Protein AF-A0A1Z1WSS1-F1 (afdb_monomer_lite)

InterPro domains:
  IPR001242 Condensation domain [PF00668] (2-83)

Sequence (97 aa):
MTAGRERRELDDLVGMFVNTLVLRGRIRPDASFRELLTEARTTVLAAFAHQEVPFERLVDALEPERDTSRTPLFQVMVALHNLGGEAPRLPASTSRP

Foldseek 3Di:
DDQQPPDPVCPPDDDRNDADQQFDADDDPPDDPVVSVVVSVVRVVVSVVVRNDHPVNVCVVVVDDDDPVADPRDHDDDDDDPPVDPDPPDDDPPPDD

Secondary structure (DSSP, 8-state):
-B----SGGGTT--S---B---------TTS-HHHHHHHHHHHHHHHHTTTTS-HHHHHHHH-----TTS-SS-S----------------------

Organism: NCBI:txid67267

Radius of gyration: 20.06 Å; chains: 1; bounding box: 58×31×52 Å

Structure (mmCIF, N/CA/C/O backbone):
data_AF-A0A1Z1WSS1-F1
#
_entry.id   AF-A0A1Z1WSS1-F1
#
loop_
_atom_site.group_PDB
_atom_site.id
_atom_site.type_symbol
_atom_site.label_atom_id
_atom_site.label_alt_id
_atom_site.label_comp_id
_atom_site.label_asym_id
_atom_site.label_entity_id
_atom_site.label_seq_id
_atom_site.pdbx_PDB_ins_code
_atom_site.Cartn_x
_atom_site.Cartn_y
_atom_site.Cartn_z
_atom_site.occupancy
_atom_site.B_iso_or_equiv
_atom_site.auth_seq_id
_atom_site.auth_comp_id
_atom_site.auth_asym_id
_atom_site.auth_atom_id
_atom_site.pdbx_PDB_model_num
ATOM 1 N N . MET A 1 1 ? 8.332 -0.439 -0.432 1.00 53.28 1 MET A N 1
ATOM 2 C CA . MET A 1 1 ? 9.262 -0.147 -1.544 1.00 53.28 1 MET A CA 1
ATOM 3 C C . MET A 1 1 ? 9.951 -1.448 -1.918 1.00 53.28 1 MET A C 1
ATOM 5 O O . MET A 1 1 ? 10.330 -2.172 -1.002 1.00 53.28 1 MET A O 1
ATOM 9 N N . THR A 1 2 ? 10.053 -1.776 -3.205 1.00 59.44 2 THR A N 1
ATOM 10 C CA . THR A 1 2 ? 10.799 -2.954 -3.695 1.00 59.44 2 THR A CA 1
ATOM 11 C C . THR A 1 2 ? 12.007 -2.494 -4.503 1.00 59.44 2 THR A C 1
ATOM 13 O O . THR A 1 2 ? 12.002 -1.390 -5.037 1.00 59.44 2 THR A O 1
ATOM 16 N N . ALA A 1 3 ? 13.067 -3.302 -4.560 1.00 61.00 3 ALA A N 1
ATOM 17 C CA . ALA A 1 3 ? 14.317 -2.905 -5.212 1.00 61.00 3 ALA A CA 1
ATOM 18 C C . ALA A 1 3 ? 14.237 -2.868 -6.754 1.00 61.00 3 ALA A C 1
ATOM 20 O O . ALA A 1 3 ? 15.154 -2.338 -7.371 1.00 61.00 3 ALA A O 1
ATOM 21 N N . GLY A 1 4 ? 13.197 -3.462 -7.362 1.00 54.06 4 GLY A N 1
ATOM 22 C CA . GLY A 1 4 ? 13.011 -3.542 -8.821 1.00 54.06 4 GLY A CA 1
ATOM 23 C C . GLY A 1 4 ? 14.103 -4.304 -9.582 1.00 54.06 4 GLY A C 1
ATOM 24 O O . GLY A 1 4 ? 14.192 -4.194 -10.800 1.00 54.06 4 GLY A O 1
ATOM 25 N N . ARG A 1 5 ? 14.946 -5.076 -8.881 1.00 54.41 5 ARG A N 1
ATOM 26 C CA . ARG A 1 5 ? 16.049 -5.875 -9.446 1.00 54.41 5 ARG A CA 1
ATOM 27 C C . ARG A 1 5 ? 15.712 -7.369 -9.480 1.00 54.41 5 ARG A C 1
ATOM 29 O O . ARG A 1 5 ? 16.416 -8.177 -8.888 1.00 54.41 5 ARG A O 1
ATOM 36 N N . GLU A 1 6 ? 14.621 -7.758 -10.138 1.00 56.50 6 GLU A N 1
ATOM 37 C CA . GLU A 1 6 ? 14.318 -9.191 -10.342 1.00 56.50 6 GLU A CA 1
ATOM 38 C C . GLU A 1 6 ? 15.005 -9.777 -11.593 1.00 56.50 6 GLU A C 1
ATOM 40 O O . GLU A 1 6 ? 14.976 -10.987 -11.820 1.00 56.50 6 GLU A O 1
ATOM 45 N N . ARG A 1 7 ? 15.700 -8.945 -12.386 1.00 51.31 7 ARG A N 1
ATOM 46 C CA . ARG A 1 7 ? 16.506 -9.369 -13.542 1.00 51.31 7 ARG A CA 1
ATOM 47 C C . ARG A 1 7 ? 17.984 -9.039 -13.323 1.00 51.31 7 ARG A C 1
ATOM 49 O O . ARG A 1 7 ? 18.329 -7.871 -13.171 1.00 51.31 7 ARG A O 1
ATOM 56 N N . ARG A 1 8 ? 18.853 -10.059 -13.399 1.00 51.69 8 ARG A N 1
ATOM 57 C CA . ARG A 1 8 ? 20.331 -9.951 -13.291 1.00 51.69 8 ARG A CA 1
ATOM 58 C C . ARG A 1 8 ? 20.966 -8.954 -14.272 1.00 51.69 8 ARG A C 1
ATOM 60 O O . ARG A 1 8 ? 22.070 -8.484 -14.050 1.00 51.69 8 ARG A O 1
ATOM 67 N N . GLU A 1 9 ? 20.275 -8.627 -15.360 1.00 54.00 9 GLU A N 1
ATOM 68 C CA . GLU A 1 9 ? 20.731 -7.681 -16.389 1.00 54.00 9 GLU A CA 1
ATOM 69 C C . GLU A 1 9 ? 20.721 -6.212 -15.917 1.00 54.00 9 GLU A C 1
ATOM 71 O O . GLU A 1 9 ? 21.287 -5.352 -16.584 1.00 54.00 9 GLU A O 1
ATOM 76 N N . LEU A 1 10 ? 20.082 -5.915 -14.778 1.00 51.34 10 LEU A N 1
ATOM 77 C CA . LEU A 1 10 ? 19.922 -4.561 -14.229 1.00 51.34 10 LEU A CA 1
ATOM 78 C C . LEU A 1 10 ? 20.811 -4.292 -13.003 1.00 51.34 10 LEU A C 1
ATOM 80 O O . LEU A 1 10 ? 20.683 -3.244 -12.366 1.00 51.34 10 LEU A O 1
ATOM 84 N N . ASP A 1 11 ? 21.705 -5.218 -12.651 1.00 51.66 11 ASP A N 1
ATOM 85 C CA . ASP A 1 11 ? 22.572 -5.072 -11.477 1.00 51.66 11 ASP A CA 1
ATOM 86 C C . ASP A 1 11 ? 23.593 -3.929 -11.652 1.00 51.66 11 ASP A C 1
ATOM 88 O O . ASP A 1 11 ? 23.812 -3.167 -10.708 1.00 51.66 11 ASP A O 1
ATOM 92 N N . ASP A 1 12 ? 24.093 -3.711 -12.876 1.00 51.19 12 ASP A N 1
ATOM 93 C CA . ASP A 1 12 ? 25.137 -2.717 -13.189 1.00 51.19 12 ASP A CA 1
ATOM 94 C C . ASP A 1 12 ? 24.610 -1.373 -13.741 1.00 51.19 12 ASP A C 1
ATOM 96 O O . ASP A 1 12 ? 25.396 -0.505 -14.131 1.00 51.19 12 ASP A O 1
ATOM 100 N N . LEU A 1 13 ? 23.285 -1.156 -13.773 1.00 47.50 13 LEU A N 1
ATOM 101 C CA . LEU A 1 13 ? 22.701 0.099 -14.265 1.00 47.50 13 LEU A CA 1
ATOM 102 C C . LEU A 1 13 ? 22.443 1.093 -13.121 1.00 47.50 13 LEU A C 1
ATOM 104 O O . LEU A 1 13 ? 21.798 0.777 -12.119 1.00 47.50 13 LEU A O 1
ATOM 108 N N . VAL A 1 14 ? 22.914 2.332 -13.287 1.00 47.50 14 VAL A N 1
ATOM 109 C CA . VAL A 1 14 ? 22.612 3.448 -12.377 1.00 47.50 14 VAL A CA 1
ATOM 110 C C . VAL A 1 14 ? 21.276 4.080 -12.791 1.00 47.50 14 VAL A C 1
ATOM 112 O O . VAL A 1 14 ? 21.185 4.710 -13.841 1.00 47.50 14 VAL A O 1
ATOM 115 N N . GLY A 1 15 ? 20.236 3.910 -11.966 1.00 48.00 15 GLY A N 1
ATOM 116 C CA . GLY A 1 15 ? 18.878 4.430 -12.183 1.00 48.00 15 GLY A CA 1
ATOM 117 C C . GLY A 1 15 ? 17.972 4.248 -10.952 1.00 48.00 15 GLY A C 1
ATOM 118 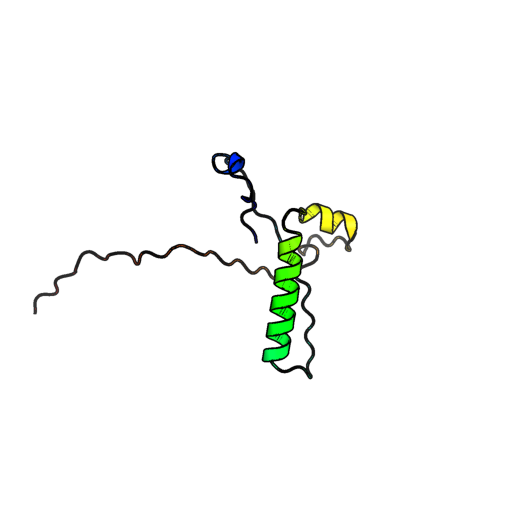O O . GLY A 1 15 ? 18.327 3.530 -10.017 1.00 48.00 15 GLY A O 1
ATOM 119 N N . MET A 1 16 ? 16.810 4.913 -10.918 1.00 50.22 16 MET A N 1
ATOM 120 C CA . MET A 1 16 ? 15.816 4.762 -9.841 1.00 50.22 16 MET A CA 1
ATOM 121 C C . MET A 1 16 ? 14.919 3.549 -10.130 1.00 50.22 16 MET A C 1
ATOM 123 O O . MET A 1 16 ? 13.904 3.671 -10.803 1.00 50.22 16 MET A O 1
ATOM 127 N N . PHE A 1 17 ? 15.306 2.374 -9.629 1.00 57.25 17 PHE A N 1
ATOM 128 C CA . PHE A 1 17 ? 14.570 1.108 -9.816 1.00 57.25 17 PHE A CA 1
ATOM 129 C C . PHE A 1 17 ? 13.572 0.807 -8.697 1.00 57.25 17 PHE A C 1
ATOM 131 O O . PHE A 1 17 ? 13.007 -0.280 -8.625 1.00 57.25 17 PHE A O 1
ATOM 138 N N . VAL A 1 18 ? 13.366 1.750 -7.780 1.00 63.34 18 VAL A N 1
ATOM 139 C CA . VAL A 1 18 ? 12.481 1.512 -6.648 1.00 63.34 18 VAL A CA 1
ATOM 140 C C . VAL A 1 18 ? 11.033 1.650 -7.091 1.00 63.34 18 VAL A C 1
ATOM 142 O O . VAL A 1 18 ? 10.612 2.739 -7.471 1.00 63.34 18 VAL A O 1
ATOM 145 N N . ASN A 1 19 ? 10.257 0.572 -6.974 1.00 75.81 19 ASN A N 1
ATOM 146 C CA . ASN A 1 19 ? 8.812 0.648 -7.154 1.00 75.81 19 ASN A CA 1
ATOM 147 C C . ASN A 1 19 ? 8.092 0.885 -5.815 1.00 75.81 19 ASN A C 1
ATOM 149 O O . ASN A 1 19 ? 8.471 0.362 -4.752 1.00 75.81 19 ASN A O 1
ATOM 153 N N . THR A 1 20 ? 7.013 1.665 -5.871 1.00 83.06 20 THR A N 1
ATOM 154 C CA . THR A 1 20 ? 6.128 1.926 -4.735 1.00 83.06 20 THR A CA 1
ATOM 155 C C . THR A 1 20 ? 4.924 0.993 -4.795 1.00 83.06 20 THR A C 1
ATOM 157 O O . THR A 1 20 ? 4.044 1.141 -5.634 1.00 83.06 20 THR A O 1
ATOM 160 N N . LEU A 1 21 ? 4.862 0.048 -3.855 1.00 87.56 21 LEU A N 1
ATOM 161 C CA . LEU A 1 21 ? 3.695 -0.809 -3.655 1.00 87.56 21 LEU A CA 1
ATOM 162 C C . LEU A 1 21 ? 2.683 -0.130 -2.729 1.00 87.56 21 LEU A C 1
ATOM 164 O O . LEU A 1 21 ? 2.993 0.141 -1.566 1.00 87.56 21 LEU A O 1
ATOM 168 N N . VAL A 1 22 ? 1.467 0.095 -3.225 1.00 89.69 22 VAL A N 1
ATOM 169 C CA . VAL A 1 22 ? 0.350 0.612 -2.423 1.00 89.69 22 VAL A CA 1
ATOM 170 C C . VAL A 1 22 ? -0.338 -0.544 -1.702 1.00 89.69 22 VAL A C 1
ATOM 172 O O . VAL A 1 22 ? -0.811 -1.489 -2.329 1.00 89.69 22 VAL A O 1
ATOM 175 N N . LEU A 1 23 ? -0.419 -0.464 -0.373 1.00 90.69 23 LEU A N 1
ATOM 176 C CA . LEU A 1 23 ? -1.054 -1.479 0.468 1.00 90.69 23 LEU A CA 1
ATOM 177 C C . LEU A 1 23 ? -2.373 -0.950 1.030 1.00 90.69 23 LEU A C 1
ATOM 179 O O . LEU A 1 23 ? -2.388 -0.024 1.840 1.00 90.69 23 LEU A O 1
ATOM 183 N N . ARG A 1 24 ? -3.491 -1.567 0.641 1.00 91.06 24 ARG A N 1
ATOM 184 C CA . ARG A 1 24 ? -4.816 -1.222 1.170 1.00 91.06 24 ARG A CA 1
ATOM 185 C C . ARG A 1 24 ? -5.151 -2.083 2.386 1.00 91.06 24 ARG A C 1
ATOM 187 O O . ARG A 1 24 ? -5.652 -3.196 2.250 1.00 91.06 24 ARG A O 1
ATOM 194 N N . GLY A 1 25 ? -4.882 -1.558 3.579 1.00 89.00 25 GLY A N 1
ATOM 195 C CA . GLY A 1 25 ? -5.299 -2.173 4.841 1.00 89.00 25 GLY A CA 1
ATOM 196 C C . GLY A 1 25 ? -6.739 -1.811 5.210 1.00 89.00 25 GLY A C 1
ATOM 197 O O . GLY A 1 25 ? -7.169 -0.676 5.004 1.00 89.00 25 GLY A O 1
ATOM 198 N N . ARG A 1 26 ? -7.486 -2.756 5.787 1.00 89.31 26 ARG A N 1
ATOM 199 C CA . ARG A 1 26 ? -8.785 -2.493 6.418 1.00 89.31 26 ARG A CA 1
ATOM 200 C C . ARG A 1 26 ? -8.656 -2.756 7.911 1.00 89.31 26 ARG A C 1
ATOM 202 O O . ARG A 1 26 ? -8.320 -3.862 8.307 1.00 89.31 26 ARG A O 1
ATOM 209 N N . ILE A 1 27 ? -8.925 -1.746 8.733 1.00 90.88 27 ILE A N 1
ATOM 210 C CA . ILE A 1 27 ? -8.930 -1.902 10.190 1.00 90.88 27 ILE A CA 1
ATOM 211 C C . ILE A 1 27 ? -10.363 -2.181 10.632 1.00 90.88 27 ILE A C 1
ATOM 213 O O . ILE A 1 27 ? -11.266 -1.389 10.360 1.00 90.88 27 ILE A O 1
ATOM 217 N N . ARG A 1 28 ? -10.569 -3.327 11.281 1.00 93.56 28 ARG A N 1
ATOM 218 C CA . ARG A 1 28 ? -11.851 -3.736 11.859 1.00 93.56 28 ARG A CA 1
ATOM 219 C C . ARG A 1 28 ? -11.740 -3.647 13.385 1.00 93.5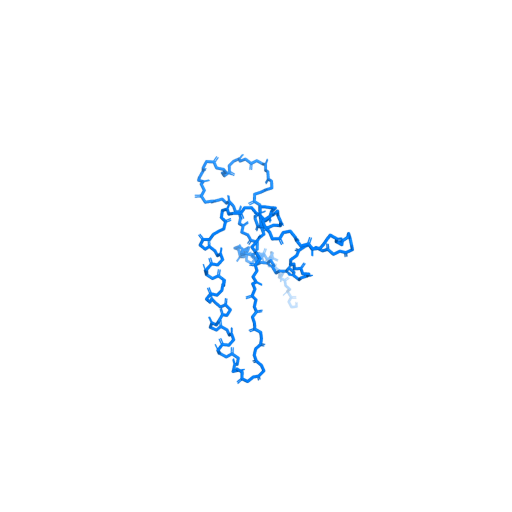6 28 ARG A C 1
ATOM 221 O O . ARG A 1 28 ? -10.893 -4.348 13.934 1.00 93.56 28 ARG A O 1
ATOM 228 N N . PRO A 1 29 ? -12.514 -2.782 14.068 1.00 92.75 29 PRO A N 1
ATOM 229 C CA . PRO A 1 29 ? -12.399 -2.596 15.521 1.00 92.75 29 PRO A CA 1
ATOM 230 C C . PRO A 1 29 ? -12.684 -3.859 16.345 1.00 92.75 29 PRO A C 1
ATOM 232 O O . PRO A 1 29 ? -12.208 -3.982 17.466 1.00 92.75 29 PRO A O 1
ATOM 235 N N . ASP A 1 30 ? -13.468 -4.779 15.788 1.00 96.19 30 ASP A N 1
ATOM 236 C CA . ASP A 1 30 ? -13.851 -6.068 16.362 1.00 96.19 30 ASP A CA 1
ATOM 237 C C . ASP A 1 30 ? -12.809 -7.178 16.145 1.00 96.19 30 ASP A C 1
ATOM 239 O O . ASP A 1 30 ? -12.883 -8.219 16.795 1.00 96.19 30 ASP A O 1
ATOM 243 N N . ALA A 1 31 ? -11.835 -6.971 15.254 1.00 95.12 31 ALA A N 1
ATOM 244 C CA . ALA A 1 31 ? -10.807 -7.962 14.971 1.00 95.12 31 ALA A CA 1
ATOM 245 C C . ALA A 1 31 ? -9.700 -7.941 16.031 1.00 95.12 31 ALA A C 1
ATOM 247 O O . ALA A 1 31 ? -9.217 -6.892 16.465 1.00 95.12 31 ALA A O 1
ATOM 248 N N . SER A 1 32 ? -9.228 -9.126 16.399 1.00 96.81 32 SER A N 1
ATOM 249 C CA . SER A 1 32 ? -8.017 -9.282 17.192 1.00 96.81 32 SER A CA 1
ATOM 250 C C . SER A 1 32 ? -6.782 -8.817 16.416 1.00 96.81 32 SER A C 1
ATOM 252 O O . SER A 1 32 ? -6.720 -8.839 15.183 1.00 96.81 32 SER A O 1
ATOM 254 N N . PHE A 1 33 ? -5.721 -8.484 17.151 1.00 95.00 33 PHE A N 1
ATOM 255 C CA . PHE A 1 33 ? -4.436 -8.130 16.547 1.00 95.00 33 PHE A CA 1
ATOM 256 C C . PHE A 1 33 ? -3.882 -9.231 15.625 1.00 95.00 33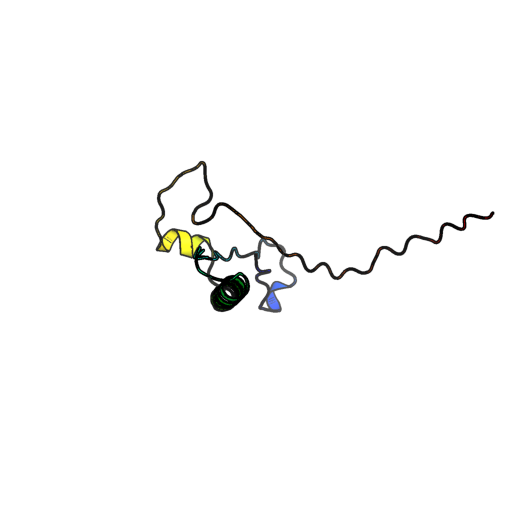 PHE A C 1
ATOM 258 O O . PHE A 1 33 ? -3.283 -8.945 14.590 1.00 95.00 33 PHE A O 1
ATOM 265 N N . ARG A 1 34 ? -4.097 -10.506 15.973 1.00 96.62 34 ARG A N 1
ATOM 266 C CA . ARG A 1 34 ? -3.625 -11.645 15.172 1.00 96.62 34 ARG A CA 1
ATOM 267 C C . ARG A 1 34 ? -4.358 -11.745 13.834 1.00 96.62 34 ARG A C 1
ATOM 269 O O . ARG A 1 34 ? -3.729 -12.066 12.824 1.00 96.62 34 ARG A O 1
ATOM 276 N N . GLU A 1 35 ? -5.656 -11.467 13.817 1.00 95.81 35 GLU A N 1
ATOM 277 C CA . GLU A 1 35 ? -6.441 -11.422 12.579 1.00 95.81 35 GLU A CA 1
ATOM 278 C C . GLU A 1 35 ? -5.972 -10.270 11.694 1.00 95.81 35 GLU A C 1
ATOM 280 O O . GLU A 1 35 ? -5.667 -10.494 10.524 1.00 95.81 35 GLU A O 1
ATOM 285 N N . LEU A 1 36 ? -5.774 -9.081 12.275 1.00 94.62 36 LEU A N 1
ATOM 286 C CA . LEU A 1 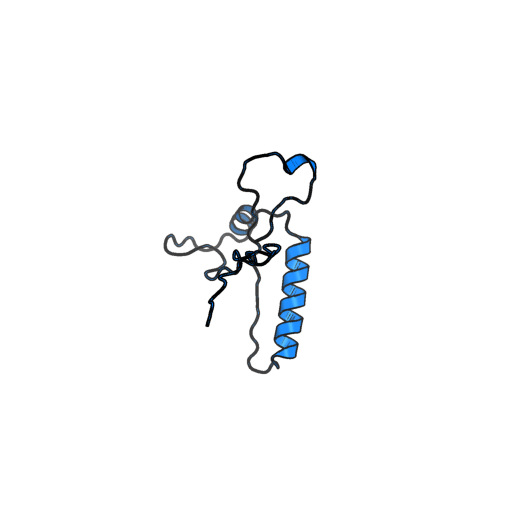36 ? -5.220 -7.934 11.556 1.00 94.62 36 LEU A CA 1
ATOM 287 C C . LEU A 1 36 ? -3.848 -8.249 10.938 1.00 94.62 36 LEU A C 1
ATOM 289 O O . LEU A 1 36 ? -3.606 -7.932 9.774 1.00 94.62 36 LEU A O 1
ATOM 293 N N . LEU A 1 37 ? -2.952 -8.905 11.682 1.00 95.00 37 LEU A N 1
ATOM 294 C CA . LEU A 1 37 ? -1.631 -9.286 11.175 1.00 95.00 37 LEU A CA 1
ATOM 295 C C . LEU A 1 37 ? -1.722 -10.306 10.027 1.00 95.00 37 LEU A C 1
ATOM 297 O O . LEU A 1 37 ? -0.948 -10.242 9.071 1.00 95.00 37 LEU A O 1
ATOM 301 N N . THR A 1 38 ? -2.676 -11.233 10.105 1.00 95.38 38 THR A N 1
ATOM 302 C CA . THR A 1 38 ? -2.912 -12.242 9.062 1.00 95.38 38 THR A CA 1
ATOM 303 C C . THR A 1 38 ? -3.435 -11.598 7.778 1.00 95.38 38 THR A C 1
ATOM 305 O O . THR A 1 38 ? -2.942 -11.898 6.685 1.00 95.38 38 THR A O 1
ATOM 308 N N . GLU A 1 39 ? -4.381 -10.665 7.898 1.00 94.19 39 GLU A N 1
ATOM 309 C CA . GLU A 1 39 ? -4.884 -9.875 6.772 1.00 94.19 39 GLU A CA 1
ATOM 310 C C . GLU A 1 39 ? -3.772 -9.016 6.161 1.00 94.19 39 GLU A C 1
ATOM 312 O O . GLU A 1 39 ? -3.562 -9.056 4.949 1.00 94.19 39 GLU A O 1
ATOM 317 N N . ALA A 1 40 ? -2.990 -8.316 6.989 1.00 93.44 40 ALA A N 1
ATOM 318 C CA . ALA A 1 40 ? -1.864 -7.508 6.529 1.00 93.44 40 ALA A CA 1
ATOM 319 C C . ALA A 1 40 ? -0.842 -8.348 5.750 1.00 93.44 40 ALA A C 1
ATOM 321 O O . ALA A 1 40 ? -0.449 -7.965 4.649 1.00 93.44 40 ALA A O 1
ATOM 322 N N . ARG A 1 41 ? -0.460 -9.527 6.264 1.00 93.56 41 ARG A N 1
ATOM 323 C CA . ARG A 1 41 ? 0.433 -10.459 5.557 1.00 93.56 41 ARG A CA 1
ATOM 324 C C . ARG A 1 41 ? -0.137 -10.865 4.199 1.00 93.56 41 ARG A C 1
ATOM 326 O O . ARG A 1 41 ? 0.600 -10.888 3.218 1.00 93.56 41 ARG A O 1
ATOM 333 N N . THR A 1 42 ? -1.427 -11.184 4.142 1.00 94.31 42 THR A N 1
ATOM 334 C CA . THR A 1 42 ? -2.101 -11.593 2.900 1.00 94.31 42 THR A CA 1
ATOM 335 C C . THR A 1 42 ? -2.076 -10.468 1.866 1.00 94.31 42 THR A C 1
ATOM 337 O O . THR A 1 42 ? -1.651 -10.691 0.735 1.00 94.31 42 THR A O 1
ATOM 340 N N . THR A 1 43 ? -2.437 -9.247 2.270 1.00 92.75 43 THR A N 1
ATOM 341 C CA . THR A 1 43 ? -2.403 -8.056 1.409 1.00 92.75 43 THR A CA 1
ATOM 342 C C . THR A 1 43 ? -0.997 -7.757 0.903 1.00 92.75 43 THR A C 1
ATOM 344 O O . THR A 1 43 ? -0.815 -7.480 -0.279 1.00 92.75 43 THR A O 1
ATOM 347 N N . VAL A 1 44 ? 0.007 -7.838 1.781 1.00 90.62 44 VAL A N 1
ATOM 348 C CA . VAL A 1 44 ? 1.407 -7.607 1.411 1.00 90.62 44 VAL A CA 1
ATOM 349 C C . VAL A 1 44 ? 1.854 -8.621 0.363 1.00 90.62 44 VAL A C 1
ATOM 351 O O . VAL A 1 44 ? 2.338 -8.222 -0.691 1.00 90.62 44 VAL A O 1
ATOM 354 N N . LEU A 1 45 ? 1.646 -9.918 0.600 1.00 91.06 45 LEU A N 1
ATOM 355 C CA . LEU A 1 45 ? 2.051 -10.961 -0.348 1.00 91.06 45 LEU A CA 1
ATOM 356 C C . LEU A 1 45 ? 1.345 -10.829 -1.703 1.00 91.06 45 LEU A C 1
ATOM 358 O O . LEU A 1 45 ? 1.989 -10.989 -2.737 1.00 91.06 45 LEU A O 1
ATOM 362 N N . ALA A 1 46 ? 0.054 -10.489 -1.706 1.00 88.38 46 ALA A N 1
ATOM 363 C CA . ALA A 1 46 ? -0.684 -10.231 -2.939 1.00 88.38 46 ALA A CA 1
ATOM 364 C C . ALA A 1 46 ? -0.123 -9.020 -3.706 1.00 88.38 46 ALA A C 1
ATOM 366 O O . ALA A 1 46 ? 0.014 -9.079 -4.923 1.00 88.38 46 ALA A O 1
ATOM 367 N N . ALA A 1 47 ? 0.260 -7.944 -3.012 1.00 87.00 47 ALA A N 1
ATOM 368 C CA . ALA A 1 47 ? 0.879 -6.782 -3.649 1.00 87.00 47 ALA A CA 1
ATOM 369 C C . ALA A 1 47 ? 2.257 -7.111 -4.250 1.00 87.00 47 ALA A C 1
ATOM 371 O O . ALA A 1 47 ? 2.563 -6.674 -5.357 1.00 87.00 47 ALA A O 1
ATOM 372 N N . PHE A 1 48 ? 3.068 -7.924 -3.564 1.00 84.44 48 PHE A N 1
ATOM 373 C CA . PHE A 1 48 ? 4.363 -8.376 -4.084 1.00 84.44 48 PHE A CA 1
ATOM 374 C C . PHE A 1 48 ? 4.232 -9.222 -5.359 1.00 84.44 48 PHE A C 1
ATOM 376 O O . PHE A 1 48 ? 5.080 -9.110 -6.239 1.00 84.44 48 PHE A O 1
ATOM 383 N N . ALA A 1 49 ? 3.148 -9.989 -5.522 1.00 86.06 49 ALA A N 1
ATOM 384 C CA . ALA A 1 49 ? 2.881 -10.730 -6.761 1.00 86.06 49 ALA A CA 1
ATOM 385 C C . ALA A 1 49 ? 2.708 -9.824 -8.001 1.00 86.06 49 ALA A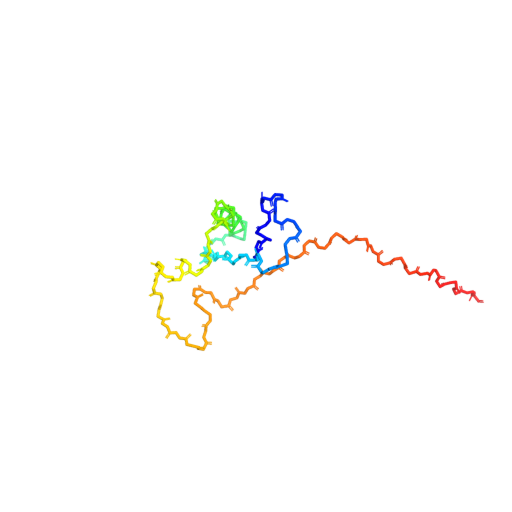 C 1
ATOM 387 O O . ALA A 1 49 ? 2.796 -10.304 -9.130 1.00 86.06 49 ALA A O 1
ATOM 388 N N . HIS A 1 50 ? 2.489 -8.519 -7.804 1.00 84.50 50 HIS A N 1
ATOM 389 C CA . HIS A 1 50 ? 2.323 -7.518 -8.860 1.00 84.50 50 HIS A CA 1
ATOM 390 C C . HIS A 1 50 ? 3.376 -6.397 -8.793 1.00 84.50 50 HIS A C 1
ATOM 392 O O . HIS A 1 50 ? 3.150 -5.305 -9.310 1.00 84.50 50 HIS A O 1
ATOM 398 N N . GLN A 1 51 ? 4.536 -6.651 -8.176 1.00 80.81 51 GLN A N 1
ATOM 399 C CA . GLN A 1 51 ? 5.581 -5.641 -7.945 1.00 80.81 51 GLN A CA 1
ATOM 400 C C . GLN A 1 51 ? 6.202 -5.013 -9.196 1.00 80.81 51 GLN A C 1
ATOM 402 O O . GLN A 1 51 ? 6.872 -3.991 -9.081 1.00 80.81 51 GLN A O 1
ATOM 407 N N . GLU A 1 52 ? 5.966 -5.592 -10.368 1.00 81.12 52 GLU A N 1
ATOM 408 C CA . GLU A 1 52 ? 6.422 -5.074 -11.660 1.00 81.12 52 GLU A CA 1
ATOM 409 C C . GLU A 1 52 ? 5.534 -3.940 -12.196 1.00 81.12 52 GLU A C 1
ATOM 411 O O . GLU A 1 52 ? 5.909 -3.255 -13.143 1.00 81.12 52 GLU A O 1
ATOM 416 N N . VAL A 1 53 ? 4.340 -3.733 -11.624 1.00 83.81 53 VAL A N 1
ATOM 417 C CA . VAL A 1 53 ? 3.434 -2.659 -12.051 1.00 83.81 53 VAL A CA 1
ATOM 418 C C . VAL A 1 53 ? 3.927 -1.325 -11.482 1.00 83.81 53 VAL A C 1
ATOM 420 O O . VAL A 1 53 ? 3.933 -1.175 -10.257 1.00 83.81 53 VAL A O 1
ATOM 423 N N . PRO A 1 54 ? 4.295 -0.337 -12.323 1.00 85.81 54 PRO A N 1
ATOM 424 C CA . PRO A 1 54 ? 4.720 0.974 -11.842 1.00 85.81 54 PRO A CA 1
ATOM 425 C C . PRO A 1 54 ? 3.593 1.694 -11.102 1.00 85.81 54 PRO A C 1
ATOM 427 O O . PRO A 1 54 ? 2.429 1.632 -11.510 1.00 85.81 54 PRO A O 1
ATOM 430 N N . PHE A 1 55 ? 3.943 2.427 -10.049 1.00 86.88 55 PHE A N 1
ATOM 431 C CA . PHE A 1 55 ? 2.991 3.219 -9.270 1.00 86.88 55 PHE A CA 1
ATOM 432 C C . PHE A 1 55 ? 2.201 4.220 -10.129 1.00 86.88 55 PHE A C 1
ATOM 434 O O . PHE A 1 55 ? 0.995 4.375 -9.950 1.00 86.88 55 PHE A O 1
ATOM 441 N N . GLU A 1 56 ? 2.845 4.849 -11.108 1.00 86.62 56 GLU A N 1
ATOM 442 C CA . GLU A 1 56 ? 2.232 5.825 -12.013 1.00 86.62 56 GLU A CA 1
ATOM 443 C C . GLU A 1 56 ? 1.079 5.199 -12.803 1.00 86.62 56 GLU A C 1
ATOM 445 O O . GLU A 1 56 ? 0.019 5.800 -12.938 1.00 86.62 56 GLU A O 1
ATOM 450 N N . ARG A 1 57 ? 1.232 3.938 -13.233 1.00 88.50 57 ARG A N 1
ATOM 451 C CA . ARG A 1 57 ? 0.176 3.198 -13.943 1.00 88.50 57 ARG A CA 1
ATOM 452 C C . ARG A 1 57 ? -1.035 2.938 -13.055 1.00 88.50 57 ARG A C 1
ATOM 454 O O . ARG A 1 57 ? -2.151 2.872 -13.562 1.00 88.50 57 ARG A O 1
ATOM 461 N N . LEU A 1 58 ? -0.825 2.792 -11.747 1.00 88.31 58 LEU A N 1
ATOM 462 C CA . LEU A 1 58 ? -1.911 2.652 -10.783 1.00 88.31 58 LEU A CA 1
ATOM 463 C C . LEU A 1 58 ? -2.647 3.982 -10.576 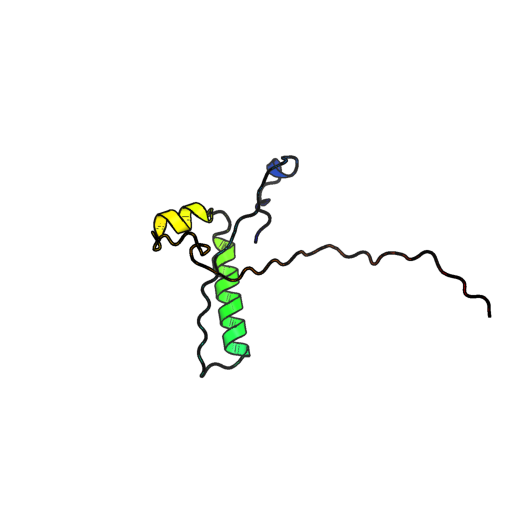1.00 88.31 58 LEU A C 1
ATOM 465 O O . LEU A 1 58 ? -3.872 3.986 -10.501 1.00 88.31 58 LEU A O 1
ATOM 469 N N . VAL A 1 59 ? -1.921 5.102 -10.514 1.00 90.12 59 VAL A N 1
ATOM 470 C CA . VAL A 1 59 ? -2.522 6.444 -10.432 1.00 90.12 59 VAL A CA 1
ATOM 471 C C . VAL A 1 59 ? -3.334 6.750 -11.690 1.00 90.12 59 VAL A C 1
ATOM 473 O O . VAL A 1 59 ? -4.477 7.181 -11.569 1.00 90.12 59 VAL A O 1
ATOM 476 N N . ASP A 1 60 ? -2.784 6.463 -12.872 1.00 90.25 60 ASP A N 1
ATOM 477 C CA . ASP A 1 60 ? -3.473 6.655 -14.151 1.00 90.25 60 ASP A CA 1
ATOM 478 C C . ASP A 1 60 ? -4.752 5.814 -14.248 1.00 90.25 60 ASP A C 1
ATOM 480 O O . ASP A 1 60 ? -5.761 6.287 -14.753 1.00 90.25 60 ASP A O 1
ATOM 484 N N . ALA A 1 61 ? -4.727 4.567 -13.766 1.00 92.62 61 ALA A N 1
ATOM 485 C CA . ALA A 1 61 ? -5.876 3.664 -13.848 1.00 92.62 61 ALA A CA 1
ATOM 486 C C . ALA A 1 61 ? -6.981 3.971 -12.824 1.00 92.62 61 ALA A C 1
ATOM 488 O O . ALA A 1 61 ? -8.141 3.647 -13.067 1.00 92.62 61 ALA A O 1
ATOM 489 N N . LEU A 1 62 ? -6.624 4.525 -11.660 1.00 91.44 62 LEU A N 1
ATOM 490 C CA . LEU A 1 62 ? -7.576 4.833 -10.587 1.00 91.44 62 LEU A CA 1
ATOM 491 C C . LEU A 1 62 ? -8.093 6.273 -10.626 1.00 91.44 62 LEU A C 1
ATOM 493 O O . LEU A 1 62 ? -9.026 6.574 -9.885 1.00 91.44 62 LEU A O 1
ATOM 497 N N . GLU A 1 63 ? -7.472 7.139 -11.433 1.00 92.00 63 GLU A N 1
ATOM 498 C CA . GLU A 1 63 ? -7.829 8.551 -11.628 1.00 92.00 63 GLU A CA 1
ATOM 499 C C . GLU A 1 63 ? -8.252 9.263 -10.322 1.00 92.00 63 GLU A C 1
ATOM 501 O O . GLU A 1 63 ? -9.351 9.820 -10.240 1.00 92.00 63 GLU A O 1
ATOM 506 N N . PRO A 1 64 ? -7.422 9.235 -9.256 1.00 90.31 64 PRO A N 1
ATOM 507 C CA . PRO A 1 64 ? -7.785 9.874 -7.998 1.00 90.31 64 PRO A CA 1
ATOM 508 C C . PRO A 1 64 ? -7.880 11.396 -8.172 1.00 90.31 64 PRO A C 1
ATOM 510 O O . PRO A 1 64 ? -7.201 11.986 -9.018 1.00 90.31 64 PRO A O 1
ATOM 513 N N . GLU A 1 65 ? -8.678 12.047 -7.324 1.00 91.62 65 GLU A N 1
ATOM 514 C CA . GLU A 1 65 ? -8.758 13.508 -7.291 1.00 91.62 65 GLU A CA 1
ATOM 515 C C . GLU A 1 65 ? -7.360 14.119 -7.120 1.00 91.62 65 GLU A C 1
ATOM 517 O O . GLU A 1 65 ? -6.582 13.726 -6.243 1.00 91.62 65 GLU A O 1
ATOM 522 N N . ARG A 1 66 ? -7.021 15.068 -7.997 1.00 86.31 66 ARG A N 1
ATOM 523 C CA . ARG A 1 66 ? -5.711 15.717 -7.985 1.00 86.31 66 ARG A CA 1
ATOM 524 C C . ARG A 1 66 ? -5.660 16.777 -6.893 1.00 86.31 66 ARG A C 1
ATOM 526 O O . ARG A 1 66 ? -6.253 17.840 -7.027 1.00 86.31 66 ARG A O 1
ATOM 533 N N . ASP A 1 67 ? -4.864 16.502 -5.869 1.00 89.75 67 ASP A N 1
ATOM 534 C CA . ASP A 1 67 ? -4.522 17.434 -4.799 1.00 89.75 67 ASP A CA 1
ATOM 535 C C . ASP A 1 67 ? -2.995 17.559 -4.727 1.00 89.75 67 ASP A C 1
ATOM 537 O O . ASP A 1 67 ? -2.294 16.598 -4.420 1.00 89.75 67 ASP A O 1
ATOM 541 N N . THR A 1 68 ? -2.462 18.746 -5.023 1.00 87.62 68 THR A N 1
ATOM 542 C CA . THR A 1 68 ? -1.012 19.001 -5.024 1.00 87.62 68 THR A CA 1
ATOM 543 C C . THR A 1 68 ? -0.406 19.057 -3.623 1.00 87.62 68 THR A C 1
ATOM 545 O O . THR A 1 68 ? 0.817 19.048 -3.490 1.00 87.62 68 THR A O 1
ATOM 548 N N . SER A 1 69 ? -1.232 19.095 -2.573 1.00 90.81 69 SER A N 1
ATOM 549 C CA . SER A 1 69 ? -0.777 19.060 -1.182 1.00 90.81 69 SER A CA 1
ATOM 550 C C . SER A 1 69 ? -0.542 17.640 -0.657 1.00 90.81 69 SER A C 1
ATOM 552 O O . SER A 1 69 ? -0.047 17.479 0.462 1.00 90.81 69 SER A O 1
ATOM 554 N N . ARG A 1 70 ? -0.886 16.598 -1.433 1.00 87.38 70 ARG A N 1
ATOM 555 C CA . ARG A 1 70 ? -0.849 15.198 -0.988 1.00 87.38 70 ARG A CA 1
ATOM 556 C C . ARG A 1 70 ? -0.271 14.268 -2.042 1.00 87.38 70 ARG A C 1
ATOM 558 O O . ARG A 1 70 ? -0.397 14.475 -3.243 1.00 87.38 70 ARG A O 1
ATOM 565 N N . THR A 1 71 ? 0.313 13.172 -1.575 1.00 85.25 71 THR A N 1
ATOM 566 C CA . THR A 1 71 ? 0.646 12.042 -2.438 1.00 85.25 71 THR A CA 1
ATOM 567 C C . THR A 1 71 ? -0.632 11.293 -2.841 1.00 85.25 71 THR A C 1
ATOM 569 O O . THR A 1 71 ? -1.514 11.080 -1.995 1.00 85.25 71 THR A O 1
ATOM 572 N N . PRO A 1 72 ? -0.764 10.887 -4.118 1.00 85.69 72 PRO A N 1
ATOM 573 C CA . PRO A 1 72 ? -1.923 10.133 -4.573 1.00 85.69 72 PRO A CA 1
ATOM 574 C C . PRO A 1 72 ? -1.953 8.747 -3.909 1.00 85.69 72 PRO A C 1
ATOM 576 O O . PRO A 1 72 ? -0.919 8.119 -3.697 1.00 85.69 72 PRO A O 1
ATOM 579 N N . LEU A 1 73 ? -3.155 8.260 -3.588 1.00 88.62 73 LEU A N 1
ATOM 580 C CA . LEU A 1 73 ? -3.461 6.919 -3.050 1.00 88.62 73 LEU A CA 1
ATOM 581 C C . LEU A 1 73 ? -2.976 6.588 -1.623 1.00 88.62 73 LEU A C 1
ATOM 583 O O . LEU A 1 73 ? -3.609 5.767 -0.962 1.00 88.62 73 LEU A O 1
ATOM 587 N N . PHE A 1 74 ? -1.907 7.202 -1.118 1.00 90.19 74 PHE A N 1
ATOM 588 C CA . PHE A 1 74 ? -1.402 6.972 0.241 1.00 90.19 74 PHE A CA 1
ATOM 589 C C . PHE A 1 74 ? -0.765 8.232 0.817 1.00 90.19 74 PHE A C 1
ATOM 591 O O . PHE A 1 74 ? -0.359 9.114 0.073 1.00 90.19 74 PHE A O 1
ATOM 598 N N . GLN A 1 75 ? -0.654 8.315 2.144 1.00 89.25 75 GLN A N 1
ATOM 599 C CA . GLN A 1 75 ? -0.011 9.441 2.844 1.00 89.25 75 GLN A CA 1
ATOM 600 C C . GLN A 1 75 ? 1.072 8.987 3.833 1.00 89.25 75 GLN A C 1
ATOM 602 O O . GLN A 1 75 ? 1.803 9.808 4.377 1.00 89.25 75 GLN A O 1
ATOM 607 N N . VAL A 1 76 ? 1.190 7.677 4.066 1.00 90.25 76 VAL A N 1
ATOM 608 C CA . VAL A 1 76 ? 2.181 7.077 4.962 1.00 90.25 76 VAL A CA 1
ATOM 609 C C . VAL A 1 76 ? 3.013 6.086 4.165 1.00 90.25 76 VAL A C 1
ATOM 611 O O . VAL A 1 76 ? 2.465 5.222 3.483 1.00 90.25 76 VAL A O 1
ATOM 614 N N . MET A 1 77 ? 4.336 6.205 4.268 1.00 89.06 77 MET A N 1
ATOM 615 C CA . MET A 1 77 ? 5.287 5.316 3.611 1.00 89.06 77 MET A CA 1
ATOM 616 C C . MET A 1 77 ? 6.060 4.507 4.650 1.00 89.06 77 MET A C 1
ATOM 618 O O . MET A 1 77 ? 6.542 5.049 5.642 1.00 89.06 77 MET A O 1
ATOM 622 N N . VAL A 1 78 ? 6.210 3.208 4.390 1.00 85.56 78 VAL A N 1
ATOM 623 C CA . VAL A 1 78 ? 7.058 2.307 5.176 1.00 85.56 78 VAL A CA 1
ATOM 624 C C . VAL A 1 78 ? 8.158 1.772 4.268 1.00 85.56 78 VAL A C 1
ATOM 626 O O . VAL A 1 78 ? 7.885 1.176 3.221 1.00 85.56 78 VAL A O 1
ATOM 629 N N . ALA A 1 79 ? 9.407 1.979 4.675 1.00 84.44 79 ALA A N 1
ATOM 630 C CA . ALA A 1 79 ? 10.583 1.491 3.971 1.00 84.44 79 ALA A CA 1
ATOM 631 C C . ALA A 1 79 ? 11.377 0.558 4.891 1.00 84.44 79 ALA A C 1
ATOM 633 O O . ALA A 1 79 ? 11.872 0.979 5.936 1.00 84.44 79 ALA A O 1
ATOM 634 N N . LEU A 1 80 ? 11.489 -0.712 4.501 1.00 78.62 80 LEU A N 1
ATOM 635 C CA . LEU A 1 80 ? 12.316 -1.696 5.189 1.00 78.62 80 LEU A CA 1
ATOM 636 C C . LEU A 1 80 ? 13.618 -1.866 4.408 1.00 78.62 80 LEU A C 1
ATOM 638 O O . LEU A 1 80 ? 13.604 -2.337 3.273 1.00 78.62 80 LEU A O 1
ATOM 642 N N . HIS A 1 81 ? 14.733 -1.495 5.030 1.00 72.75 81 HIS A N 1
ATOM 643 C CA . HIS A 1 81 ? 16.064 -1.689 4.471 1.00 72.75 81 HIS A CA 1
ATOM 644 C C . HIS A 1 81 ? 16.733 -2.833 5.226 1.00 72.75 81 HIS A C 1
ATOM 646 O O . HIS A 1 81 ? 17.155 -2.663 6.369 1.00 72.75 81 HIS A O 1
ATOM 652 N N . ASN A 1 82 ? 16.835 -3.999 4.590 1.00 65.50 82 ASN A N 1
ATOM 653 C CA . ASN A 1 82 ? 17.626 -5.109 5.115 1.00 65.50 82 ASN A CA 1
ATOM 654 C C . ASN A 1 82 ? 19.108 -4.817 4.851 1.00 65.50 82 ASN A C 1
ATOM 656 O O . ASN A 1 82 ? 19.719 -5.386 3.950 1.00 65.50 82 ASN A O 1
ATOM 660 N N . LEU A 1 83 ? 19.675 -3.873 5.602 1.00 63.03 83 LEU A N 1
ATOM 661 C CA . LEU A 1 83 ? 21.118 -3.682 5.653 1.00 63.03 83 LEU A CA 1
ATOM 662 C C . LEU A 1 83 ? 21.682 -4.917 6.356 1.00 63.03 83 LEU A C 1
ATOM 664 O O . LEU A 1 83 ? 21.416 -5.122 7.539 1.00 63.03 83 LEU A O 1
ATOM 668 N N . GLY A 1 84 ? 22.391 -5.777 5.622 1.00 59.75 84 GLY A N 1
ATOM 669 C CA . GLY A 1 84 ? 23.137 -6.889 6.206 1.00 59.75 84 GLY A CA 1
ATOM 670 C C . GLY A 1 84 ? 24.140 -6.331 7.210 1.00 59.75 84 GLY A C 1
ATOM 671 O O . GLY A 1 84 ? 25.202 -5.851 6.829 1.00 59.75 84 GLY A O 1
ATOM 672 N N . GLY A 1 85 ? 23.757 -6.295 8.483 1.00 56.47 85 GLY A N 1
ATOM 673 C CA . GLY A 1 85 ? 24.559 -5.684 9.527 1.00 56.47 85 GLY A CA 1
ATOM 674 C C . GLY A 1 85 ? 25.703 -6.603 9.923 1.00 56.47 85 GLY A C 1
ATOM 675 O O . GLY A 1 85 ? 25.512 -7.485 10.756 1.00 56.47 85 GLY A O 1
ATOM 676 N N . GLU A 1 86 ? 26.903 -6.367 9.395 1.00 61.31 86 GLU A N 1
ATOM 677 C CA . GLU A 1 86 ? 28.096 -6.602 10.207 1.00 61.31 86 GLU A CA 1
ATOM 678 C C . GLU A 1 86 ? 28.158 -5.445 11.211 1.00 61.31 86 GLU A C 1
ATOM 680 O O . GLU A 1 86 ? 28.180 -4.272 10.831 1.00 61.31 86 GLU A O 1
ATOM 685 N N . ALA A 1 87 ? 28.096 -5.765 12.506 1.00 63.38 87 ALA A N 1
ATOM 686 C CA . ALA A 1 87 ? 28.263 -4.764 13.550 1.00 63.38 87 ALA A CA 1
ATOM 687 C C . ALA A 1 87 ? 29.617 -4.055 13.349 1.00 63.38 87 ALA A C 1
ATOM 689 O O . ALA A 1 87 ? 30.611 -4.739 13.083 1.00 63.38 87 ALA A O 1
ATOM 690 N N . PRO A 1 88 ? 29.701 -2.718 13.490 1.00 62.94 88 PRO A N 1
ATOM 691 C CA . PRO A 1 88 ? 30.977 -2.023 13.408 1.00 62.94 88 PRO A CA 1
ATOM 692 C C . PRO A 1 88 ? 31.949 -2.629 14.422 1.00 62.94 88 PRO A C 1
ATOM 694 O O . PRO A 1 88 ? 31.723 -2.558 15.632 1.00 62.94 88 PRO A O 1
ATOM 697 N N . ARG A 1 89 ? 33.033 -3.250 13.942 1.00 66.19 89 ARG A N 1
ATOM 698 C CA . ARG A 1 89 ? 34.127 -3.691 14.809 1.00 66.19 89 ARG A CA 1
ATOM 699 C C . ARG A 1 89 ? 34.845 -2.448 15.312 1.00 66.19 89 ARG A C 1
ATOM 701 O O . ARG A 1 89 ? 35.689 -1.883 14.623 1.00 66.19 89 ARG A O 1
ATOM 708 N N . LEU A 1 90 ? 34.468 -2.004 16.507 1.00 65.00 90 LEU A N 1
ATOM 709 C CA . LEU A 1 90 ? 35.189 -0.955 17.211 1.00 65.00 90 LEU A CA 1
ATOM 710 C C . LEU A 1 90 ? 36.596 -1.488 17.536 1.00 65.00 90 LEU A C 1
ATOM 712 O O . LEU A 1 90 ? 36.701 -2.571 18.121 1.00 65.00 90 LEU A O 1
ATOM 716 N N . PRO A 1 91 ? 37.680 -0.783 17.158 1.00 64.81 91 PRO A N 1
ATOM 717 C CA . PRO A 1 91 ? 39.017 -1.151 17.599 1.00 64.81 91 PRO A CA 1
ATOM 718 C C . PRO A 1 91 ? 39.020 -1.136 19.128 1.00 64.81 91 PRO A C 1
ATOM 720 O O . PRO A 1 91 ? 38.601 -0.155 19.741 1.00 64.81 91 PRO A O 1
ATOM 723 N N . ALA A 1 92 ? 39.413 -2.262 19.727 1.00 62.47 92 ALA A N 1
ATOM 724 C CA . ALA A 1 92 ? 39.334 -2.500 21.160 1.00 62.47 92 ALA A CA 1
ATOM 725 C C . ALA A 1 92 ? 39.920 -1.315 21.944 1.00 62.47 92 ALA A C 1
ATOM 727 O O . ALA A 1 92 ? 41.133 -1.103 21.941 1.00 62.47 92 ALA A O 1
ATOM 728 N N . SER A 1 93 ? 39.076 -0.536 22.628 1.00 57.97 93 SER A N 1
ATOM 729 C CA . SER A 1 93 ? 39.577 0.427 23.600 1.00 57.97 93 SER A CA 1
ATOM 730 C C . SER A 1 93 ? 40.001 -0.357 24.834 1.00 57.97 93 SER A C 1
ATOM 732 O O . SER A 1 93 ? 39.194 -0.675 25.706 1.00 57.97 93 SER A O 1
ATOM 734 N N . THR A 1 94 ? 41.280 -0.705 24.890 1.00 56.06 94 THR A N 1
ATOM 735 C CA . THR A 1 94 ? 41.953 -1.119 26.119 1.00 56.06 94 THR A CA 1
ATOM 736 C C . THR A 1 94 ? 41.849 0.026 27.129 1.00 56.06 94 THR A C 1
ATOM 738 O O . THR A 1 94 ? 42.680 0.930 27.132 1.00 56.06 94 THR A O 1
ATOM 741 N N . SER A 1 95 ? 40.827 0.023 27.987 1.00 51.03 95 SER A N 1
ATOM 742 C CA . SER A 1 95 ? 40.902 0.774 29.238 1.00 51.03 95 SER A CA 1
ATOM 743 C C . SER A 1 95 ? 41.755 -0.055 30.193 1.00 51.03 95 SER A C 1
ATOM 745 O O . SER A 1 95 ? 41.307 -1.082 30.708 1.00 51.03 95 SER A O 1
ATOM 747 N N . ARG A 1 96 ? 43.019 0.341 30.367 1.00 45.91 96 ARG A N 1
ATOM 748 C CA . ARG A 1 96 ? 43.828 -0.144 31.491 1.00 45.91 96 ARG A CA 1
ATOM 749 C C . ARG A 1 96 ? 43.217 0.379 32.802 1.00 45.91 96 ARG A C 1
ATOM 751 O O . ARG A 1 96 ? 42.734 1.512 32.790 1.00 45.91 96 ARG A O 1
ATOM 758 N N . PRO A 1 97 ? 43.221 -0.441 33.868 1.00 49.47 97 PRO A N 1
ATOM 759 C CA . PRO A 1 97 ? 42.756 -0.046 35.196 1.00 49.47 97 PRO A CA 1
ATOM 760 C C . PRO A 1 97 ? 43.626 1.055 35.808 1.00 49.47 97 PRO A C 1
ATOM 762 O O . PRO A 1 97 ? 44.810 1.170 35.403 1.00 49.47 97 PRO A O 1
#

pLDDT: mean 77.64, std 16.53, range [45.91, 96.81]